Protein AF-A0A8B7N0V3-F1 (afdb_monomer)

Mean predicted aligned error: 13.88 Å

Structure (mmCIF, N/CA/C/O backbone):
data_AF-A0A8B7N0V3-F1
#
_entry.id   AF-A0A8B7N0V3-F1
#
loop_
_atom_site.group_PDB
_atom_site.id
_atom_site.type_symbol
_atom_site.label_atom_id
_atom_site.label_alt_id
_atom_site.label_comp_id
_atom_site.label_asym_id
_atom_site.label_entity_id
_atom_site.label_seq_id
_atom_site.pdbx_PDB_ins_code
_atom_site.Cartn_x
_atom_site.Cartn_y
_atom_site.Cartn_z
_atom_site.occupancy
_atom_site.B_iso_or_equiv
_atom_site.auth_seq_id
_atom_site.auth_comp_id
_atom_site.auth_asym_id
_atom_site.auth_atom_id
_atom_site.pdbx_PDB_model_num
ATOM 1 N N . MET A 1 1 ? -37.470 31.350 8.775 1.00 44.62 1 MET A N 1
ATOM 2 C CA . MET A 1 1 ? -36.347 30.616 8.156 1.00 44.62 1 MET A CA 1
ATOM 3 C C . MET A 1 1 ? -36.346 29.242 8.802 1.00 44.62 1 MET A C 1
ATOM 5 O O . MET A 1 1 ? -35.903 29.123 9.934 1.00 44.62 1 MET A O 1
ATOM 9 N N . SER A 1 2 ? -37.023 28.284 8.164 1.00 47.31 2 SER A N 1
ATOM 10 C CA . SER A 1 2 ? -37.138 26.897 8.633 1.00 47.31 2 SER A CA 1
ATOM 11 C C . SER A 1 2 ? -35.770 26.248 8.472 1.00 47.31 2 SER A C 1
ATOM 13 O O . SER A 1 2 ? -35.293 26.137 7.347 1.00 47.31 2 SER A O 1
ATOM 15 N N . GLY A 1 3 ? -35.100 25.937 9.580 1.00 57.78 3 GLY A N 1
ATOM 16 C CA . GLY A 1 3 ? -33.910 25.100 9.546 1.00 57.78 3 GLY A CA 1
ATOM 17 C C . GLY A 1 3 ? -34.375 23.679 9.286 1.00 57.78 3 GLY A C 1
ATOM 18 O O . GLY A 1 3 ? -34.951 23.066 10.176 1.00 57.78 3 GLY A O 1
ATOM 19 N N . ASP A 1 4 ? -34.207 23.197 8.060 1.00 63.28 4 ASP A N 1
ATOM 20 C CA . ASP A 1 4 ? -34.465 21.797 7.745 1.00 63.28 4 ASP A CA 1
ATOM 21 C C . ASP A 1 4 ? -33.506 20.943 8.587 1.00 63.28 4 ASP A C 1
ATOM 23 O O . ASP A 1 4 ? -32.289 20.996 8.400 1.00 63.28 4 ASP A O 1
ATOM 27 N N . ASP A 1 5 ? -34.050 20.202 9.557 1.00 65.56 5 ASP A N 1
ATOM 28 C CA . ASP A 1 5 ? -33.291 19.314 10.437 1.00 65.56 5 ASP A CA 1
ATOM 29 C C . ASP A 1 5 ? -32.691 18.168 9.611 1.00 65.56 5 ASP A C 1
ATOM 31 O O . ASP A 1 5 ? -33.319 17.135 9.350 1.00 65.56 5 ASP A O 1
ATOM 35 N N . ILE A 1 6 ? -31.455 18.373 9.159 1.00 67.44 6 ILE A N 1
ATOM 36 C CA . ILE A 1 6 ? -30.685 17.382 8.413 1.00 67.44 6 ILE A CA 1
ATOM 37 C C . ILE A 1 6 ? -30.469 16.184 9.338 1.00 67.44 6 ILE A C 1
ATOM 39 O O . ILE A 1 6 ? -29.823 16.289 10.380 1.00 67.44 6 ILE A O 1
ATOM 43 N N . ARG A 1 7 ? -31.036 15.033 8.977 1.00 67.81 7 ARG A N 1
ATOM 44 C CA . ARG A 1 7 ? -30.932 13.811 9.776 1.00 67.81 7 ARG A CA 1
ATOM 45 C C . ARG A 1 7 ? -29.549 13.195 9.546 1.00 67.81 7 ARG A C 1
ATOM 47 O O . ARG A 1 7 ? -29.208 12.867 8.413 1.00 67.81 7 ARG A O 1
ATOM 54 N N . TRP A 1 8 ? -28.744 13.076 10.597 1.00 64.94 8 TRP A N 1
ATOM 55 C CA . TRP A 1 8 ? -27.389 12.518 10.537 1.00 64.94 8 TRP A CA 1
ATOM 56 C C . TRP A 1 8 ? -27.407 11.039 10.925 1.00 64.94 8 TRP A C 1
ATOM 58 O O . TRP A 1 8 ? -28.012 10.670 11.934 1.00 64.94 8 TRP A O 1
ATOM 68 N N . LYS A 1 9 ? -26.730 10.187 10.146 1.00 63.38 9 LYS A N 1
ATOM 69 C CA . LYS A 1 9 ? -26.544 8.765 10.476 1.00 63.38 9 LYS A CA 1
ATOM 70 C C . LYS A 1 9 ? -25.057 8.434 10.602 1.00 63.38 9 LYS A C 1
ATOM 72 O O . LYS A 1 9 ? -24.298 8.727 9.677 1.00 63.38 9 LYS A O 1
ATOM 77 N N . PRO A 1 10 ? -24.627 7.790 11.702 1.00 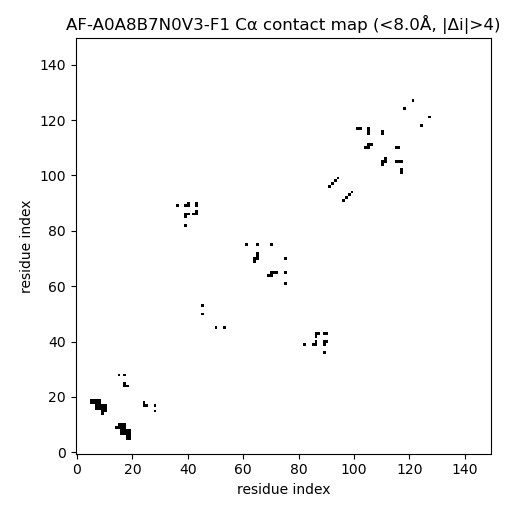58.75 10 PRO A N 1
ATOM 78 C CA . PRO A 1 10 ? -23.245 7.362 11.845 1.00 58.75 10 PRO A CA 1
ATOM 79 C C . PRO A 1 10 ? -22.973 6.143 10.961 1.00 58.75 10 PRO A C 1
ATOM 81 O O . PRO A 1 10 ? -23.756 5.187 10.914 1.00 58.75 10 PRO A O 1
ATOM 84 N N . PHE A 1 11 ? -21.829 6.145 10.281 1.00 58.44 11 PHE A N 1
ATOM 85 C CA . PHE A 1 11 ? -21.319 4.953 9.620 1.00 58.44 11 PHE A CA 1
ATOM 86 C C . PHE A 1 11 ? -20.785 3.980 10.681 1.00 58.44 11 PHE A C 1
ATOM 88 O O . PHE A 1 11 ? -19.836 4.272 11.401 1.00 58.44 11 PHE A O 1
ATOM 95 N N . SER A 1 12 ? -21.408 2.812 10.821 1.00 57.03 12 SER A N 1
ATOM 96 C CA . SER A 1 12 ? -21.183 1.928 11.978 1.00 57.03 12 SER A CA 1
ATOM 97 C C . SER A 1 12 ? -19.795 1.272 12.016 1.00 57.03 12 SER A C 1
ATOM 99 O O . SER A 1 12 ? -19.392 0.767 13.058 1.00 57.03 12 SER A O 1
ATOM 101 N N . LEU A 1 13 ? -19.066 1.265 10.894 1.00 54.69 13 LEU A N 1
ATOM 102 C CA . LEU A 1 13 ? -17.741 0.642 10.788 1.00 54.69 13 LEU A CA 1
ATOM 103 C C . LEU A 1 13 ? -16.614 1.560 11.293 1.00 54.69 13 LEU A C 1
ATOM 105 O O . LEU A 1 13 ? -15.629 1.093 11.855 1.00 54.69 13 LEU A O 1
ATOM 109 N N . THR A 1 14 ? -16.773 2.868 11.106 1.00 56.03 14 THR A N 1
ATOM 110 C CA . THR A 1 14 ? -15.862 3.924 11.558 1.00 56.03 14 THR A CA 1
ATOM 111 C C . THR A 1 14 ? -16.724 5.140 11.828 1.00 56.03 14 THR A C 1
ATOM 113 O O . THR 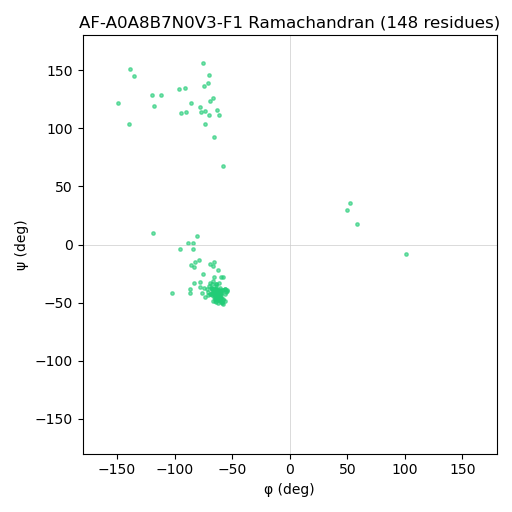A 1 14 ? -17.413 5.563 10.907 1.00 56.03 14 THR A O 1
ATOM 116 N N . PHE A 1 15 ? -16.695 5.663 13.055 1.00 62.53 15 PHE A N 1
ATOM 117 C CA . PHE A 1 15 ? -17.55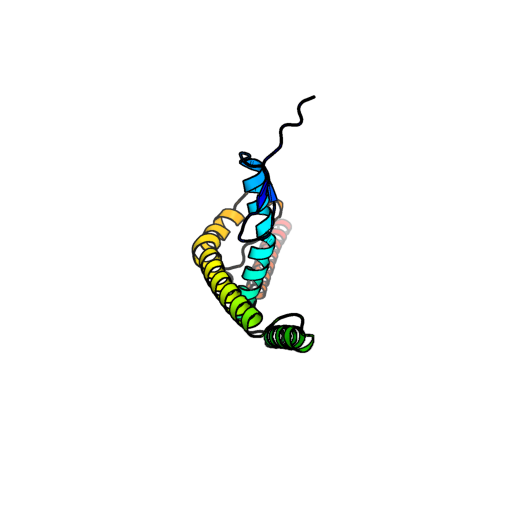3 6.726 13.601 1.00 62.53 15 PHE A CA 1
ATOM 118 C C . PHE A 1 15 ? -17.478 8.048 12.795 1.00 62.53 15 PHE A C 1
ATOM 120 O O . PHE A 1 15 ? -16.923 9.044 13.245 1.00 62.53 15 PHE A O 1
ATOM 127 N N . VAL A 1 16 ? -17.980 8.033 11.561 1.00 67.94 16 VAL A N 1
ATOM 128 C CA . VAL A 1 16 ? -18.006 9.131 10.594 1.00 67.94 16 VAL A CA 1
ATOM 129 C C . VAL A 1 16 ? -19.472 9.425 10.320 1.00 67.94 16 VAL A C 1
ATOM 131 O O . VAL A 1 16 ? -20.224 8.548 9.885 1.00 67.94 16 VAL A O 1
ATOM 134 N N . GLU A 1 17 ? -19.883 10.649 10.622 1.00 70.50 17 GLU A N 1
ATOM 135 C CA . GLU A 1 17 ? -21.253 11.123 10.449 1.00 70.50 17 GLU A CA 1
ATOM 136 C C . GLU A 1 17 ? -21.410 11.755 9.065 1.00 70.50 17 GLU A C 1
ATOM 138 O O . GLU A 1 17 ? -20.561 12.530 8.623 1.00 70.50 17 GLU A O 1
ATOM 143 N N . TYR A 1 18 ? -22.491 11.418 8.362 1.00 70.31 18 TYR A N 1
ATOM 144 C CA . TYR A 1 18 ? -22.832 12.030 7.078 1.00 70.31 18 TYR A CA 1
ATOM 145 C C . TYR A 1 18 ? -24.344 12.309 7.001 1.00 70.31 18 TYR A C 1
ATOM 147 O O . TYR A 1 18 ? -25.132 11.608 7.653 1.00 70.31 18 TYR A O 1
ATOM 155 N N . PRO A 1 19 ? -24.764 13.338 6.243 1.00 70.06 19 PRO A N 1
ATOM 156 C CA . PRO A 1 19 ? -26.171 13.708 6.133 1.00 70.06 19 PRO A CA 1
ATOM 157 C C . PRO A 1 19 ? -26.964 12.672 5.316 1.00 70.06 19 PRO A C 1
ATOM 159 O O . PRO A 1 19 ? -26.491 12.154 4.301 1.00 70.06 19 PRO A O 1
ATOM 162 N N . GLU A 1 20 ? -28.183 12.350 5.757 1.00 62.44 20 GLU A N 1
ATOM 163 C CA . GLU A 1 20 ? -29.060 11.389 5.082 1.00 62.44 20 GLU A CA 1
ATOM 164 C C . GLU A 1 20 ? -29.518 11.895 3.703 1.00 62.44 20 GLU A C 1
ATOM 166 O O . GLU A 1 20 ? -30.107 12.965 3.584 1.00 62.44 20 GLU A O 1
ATOM 171 N N . GLY A 1 21 ? -29.295 11.085 2.660 1.00 70.19 21 GLY A N 1
ATOM 172 C CA . GLY A 1 21 ? -29.784 11.340 1.298 1.00 70.19 21 GLY A CA 1
ATOM 173 C C . GLY A 1 21 ? -28.754 11.911 0.319 1.00 70.19 21 GLY A C 1
ATOM 174 O O . GLY A 1 21 ? -29.030 11.933 -0.879 1.00 70.19 21 GLY A O 1
ATOM 175 N N . ASP A 1 22 ? -27.560 12.296 0.779 1.00 75.50 22 ASP A N 1
ATOM 176 C CA . ASP A 1 22 ? -26.502 12.804 -0.098 1.00 75.50 22 ASP A CA 1
ATOM 177 C C . ASP A 1 22 ? -25.519 11.698 -0.532 1.00 75.50 22 ASP A C 1
ATOM 179 O O . ASP A 1 22 ? -24.756 11.136 0.263 1.00 75.50 22 ASP A O 1
ATOM 183 N N . ALA A 1 23 ? -25.527 11.384 -1.831 1.00 76.06 23 ALA A N 1
ATOM 184 C CA . ALA A 1 23 ? -24.605 10.424 -2.434 1.00 76.06 23 ALA A CA 1
ATOM 185 C C . ALA A 1 23 ? -23.145 10.913 -2.392 1.00 76.06 23 ALA A C 1
ATOM 187 O O . ALA A 1 23 ? -22.226 10.091 -2.320 1.00 76.06 23 ALA A O 1
ATOM 188 N N . PHE A 1 24 ? -22.928 12.232 -2.396 1.00 76.69 24 PHE A N 1
ATOM 189 C CA . PHE A 1 24 ? -21.598 12.831 -2.366 1.00 76.69 24 PHE A CA 1
ATOM 190 C C . PHE A 1 24 ? -20.952 12.702 -0.979 1.00 76.69 24 PHE A C 1
ATOM 192 O O . PHE A 1 24 ? -19.818 12.228 -0.875 1.00 76.69 24 PHE A O 1
ATOM 199 N N . GLY A 1 25 ? -21.695 12.991 0.096 1.00 74.12 25 GLY A N 1
ATOM 200 C CA . GLY A 1 25 ? -21.252 12.758 1.477 1.00 74.12 25 GLY A CA 1
ATOM 201 C C . GLY A 1 25 ? -20.886 11.296 1.767 1.00 74.12 25 GLY A C 1
ATOM 202 O O . GLY A 1 25 ? -19.862 11.021 2.394 1.00 74.12 25 GLY A O 1
ATOM 203 N N . LYS A 1 26 ? -21.653 10.337 1.230 1.00 72.44 26 LYS A N 1
ATOM 204 C CA . LYS A 1 26 ? -21.333 8.903 1.348 1.00 72.44 26 LYS A CA 1
ATOM 205 C C . LYS A 1 26 ? -20.035 8.531 0.618 1.00 72.44 26 LYS A C 1
ATOM 207 O O . LYS A 1 26 ? -19.258 7.722 1.124 1.00 72.44 26 LYS A O 1
ATOM 212 N N . LEU A 1 27 ? -19.787 9.120 -0.553 1.00 78.06 27 LEU A N 1
ATOM 213 C CA . LEU A 1 27 ? -18.561 8.893 -1.320 1.00 78.06 27 LEU A CA 1
ATOM 214 C C . LEU A 1 27 ? -17.336 9.470 -0.599 1.00 78.06 27 LEU A C 1
ATOM 216 O O . LEU A 1 27 ? -16.328 8.778 -0.472 1.00 78.06 27 LEU A O 1
ATOM 220 N N . LEU A 1 28 ? -17.441 10.681 -0.045 1.00 72.12 28 LEU A N 1
ATOM 221 C CA . LEU A 1 28 ? -16.385 11.291 0.771 1.00 72.12 28 LEU A CA 1
ATOM 222 C C . LEU A 1 28 ? -16.070 10.473 2.030 1.00 72.12 28 LEU A C 1
ATOM 224 O O . LEU A 1 28 ? -14.897 10.284 2.351 1.00 72.12 28 LEU A O 1
ATOM 228 N N . ALA A 1 29 ? -17.089 9.926 2.698 1.00 72.75 29 ALA A N 1
ATOM 229 C CA . ALA A 1 29 ? -16.894 9.039 3.844 1.00 72.75 29 ALA A CA 1
ATOM 230 C C . ALA A 1 29 ? -16.107 7.770 3.458 1.00 72.75 29 ALA A C 1
ATOM 232 O O . ALA A 1 29 ? -15.176 7.383 4.164 1.00 72.75 29 ALA A O 1
ATOM 233 N N . ILE A 1 30 ? -16.400 7.165 2.301 1.00 72.19 30 ILE A N 1
ATOM 234 C CA . ILE A 1 30 ? -15.659 5.996 1.792 1.00 72.19 30 ILE A CA 1
ATOM 235 C C . ILE A 1 30 ? -14.218 6.370 1.415 1.00 72.19 30 ILE A C 1
ATOM 237 O O . ILE A 1 30 ? -13.286 5.639 1.747 1.00 72.19 30 ILE A O 1
ATOM 241 N N . VAL A 1 31 ? -14.010 7.523 0.774 1.00 72.75 31 VAL A N 1
ATOM 242 C CA . VAL A 1 31 ? -12.668 8.024 0.430 1.00 72.75 31 VAL A CA 1
ATOM 243 C C . VAL A 1 31 ? -11.848 8.320 1.692 1.00 72.75 31 VAL A C 1
ATOM 245 O O . VAL A 1 31 ? -10.657 8.016 1.730 1.00 72.75 31 VAL A O 1
ATOM 248 N N . SER A 1 32 ? -12.476 8.809 2.767 1.00 70.25 32 SER A N 1
ATOM 249 C CA . SER A 1 32 ? -11.814 9.027 4.064 1.00 70.25 32 SER A CA 1
ATOM 250 C C . SER A 1 32 ? -11.360 7.736 4.756 1.00 70.25 32 SER A C 1
ATOM 252 O O . SER A 1 32 ? -10.522 7.784 5.654 1.00 70.25 32 SER A O 1
ATOM 254 N N . LEU A 1 33 ? -11.861 6.578 4.310 1.00 67.69 33 LEU A N 1
ATOM 255 C CA . LEU A 1 33 ? -11.465 5.252 4.788 1.00 67.69 33 LEU A CA 1
ATOM 256 C C . LEU A 1 33 ? -10.182 4.729 4.117 1.00 67.69 33 LEU A C 1
ATOM 258 O O . LEU A 1 33 ? -9.558 3.786 4.610 1.00 67.69 33 LEU A O 1
ATOM 262 N N . PHE A 1 34 ? -9.766 5.345 3.008 1.00 63.97 34 PHE A N 1
ATOM 263 C CA . PHE A 1 34 ? -8.571 4.984 2.241 1.00 63.97 34 PHE A CA 1
ATOM 264 C C . PHE A 1 34 ? -7.270 4.945 3.075 1.00 63.97 34 PHE A C 1
ATOM 266 O O . PHE A 1 34 ? -6.507 3.989 2.920 1.00 63.97 34 PHE A O 1
ATOM 273 N N . PRO A 1 35 ? -7.013 5.873 4.024 1.00 62.53 35 PRO A N 1
ATOM 274 C CA . PRO A 1 35 ? -5.843 5.813 4.906 1.00 62.53 35 PRO A CA 1
ATOM 275 C C . PRO A 1 35 ? -5.844 4.590 5.835 1.00 62.53 35 PRO A C 1
ATOM 277 O O . PRO A 1 35 ? -4.786 4.026 6.109 1.00 62.53 35 PRO A O 1
ATOM 280 N N . VAL A 1 36 ? -7.018 4.131 6.284 1.00 64.44 36 VAL A N 1
ATOM 281 C CA . VAL A 1 36 ? -7.155 2.905 7.092 1.00 64.44 36 VAL A CA 1
ATOM 282 C C . VAL A 1 36 ? -6.880 1.670 6.230 1.00 64.44 36 VAL A C 1
ATOM 284 O O . VAL A 1 36 ? -6.151 0.774 6.656 1.00 64.44 36 VAL A O 1
ATOM 287 N N . GLY A 1 37 ? -7.366 1.655 4.983 1.00 64.12 37 GLY A N 1
ATOM 288 C CA . GLY A 1 37 ? -7.021 0.624 3.995 1.00 64.12 37 GLY A CA 1
ATOM 289 C C . GLY A 1 37 ? -5.520 0.575 3.687 1.00 64.12 37 GLY A C 1
ATOM 290 O O . GLY A 1 37 ? -4.939 -0.505 3.588 1.00 64.12 37 GLY A O 1
ATOM 291 N N . MET A 1 38 ? -4.861 1.735 3.640 1.00 62.22 38 MET A N 1
ATOM 292 C CA . MET A 1 38 ? -3.413 1.837 3.450 1.00 62.22 38 MET A CA 1
ATOM 293 C C . MET A 1 38 ? -2.623 1.299 4.655 1.00 62.22 38 MET A C 1
ATOM 295 O O . MET A 1 38 ? -1.616 0.627 4.458 1.00 62.22 38 MET A O 1
ATOM 299 N N . LEU A 1 39 ? -3.091 1.505 5.894 1.00 62.47 39 LEU A N 1
ATOM 300 C CA . LEU A 1 39 ? -2.480 0.918 7.101 1.00 62.47 39 LEU A CA 1
ATOM 301 C C . LEU A 1 39 ? -2.593 -0.615 7.131 1.00 62.47 39 LEU A C 1
ATOM 303 O O . LEU A 1 39 ? -1.642 -1.305 7.503 1.00 62.47 39 LEU A O 1
ATOM 307 N N . VAL A 1 40 ? -3.727 -1.150 6.682 1.00 62.88 40 VAL A N 1
ATOM 308 C CA . VAL A 1 40 ? -3.951 -2.594 6.513 1.00 62.88 40 VAL A CA 1
ATOM 309 C C . VAL A 1 40 ? -3.074 -3.159 5.383 1.00 62.88 40 VAL A C 1
ATOM 311 O O . VAL A 1 40 ? -2.478 -4.228 5.529 1.00 62.88 40 VAL A O 1
ATOM 314 N N . GLY A 1 41 ? -2.900 -2.408 4.292 1.00 59.91 41 GLY A N 1
ATOM 315 C CA . GLY A 1 41 ? -1.948 -2.725 3.225 1.00 59.91 41 GLY A CA 1
ATOM 316 C C . GLY A 1 41 ? -0.493 -2.709 3.673 1.00 59.91 41 GLY A C 1
ATOM 317 O O . GLY A 1 41 ? 0.270 -3.602 3.307 1.00 59.91 41 GLY A O 1
ATOM 318 N N . CYS A 1 42 ? -0.120 -1.768 4.539 1.00 60.22 42 CYS A N 1
ATOM 319 C CA . CYS A 1 42 ? 1.180 -1.778 5.195 1.00 60.22 42 CYS A CA 1
ATOM 320 C C . CYS A 1 42 ? 1.355 -3.054 6.023 1.00 60.22 42 CYS A C 1
ATOM 322 O O . CYS A 1 42 ? 2.379 -3.706 5.873 1.00 60.22 42 CYS A O 1
ATOM 324 N N . PHE A 1 43 ? 0.364 -3.474 6.815 1.00 59.88 43 PHE A N 1
ATOM 325 C CA . PHE A 1 43 ? 0.432 -4.725 7.584 1.00 59.88 43 PHE A CA 1
ATOM 326 C C . PHE A 1 43 ? 0.613 -5.970 6.690 1.00 59.88 43 PHE A C 1
ATOM 328 O O . PHE A 1 43 ? 1.417 -6.848 7.002 1.00 59.88 43 PHE A O 1
ATOM 335 N N . ALA A 1 44 ? -0.049 -6.025 5.531 1.00 61.81 44 ALA A N 1
ATOM 336 C CA . ALA A 1 44 ? 0.158 -7.094 4.550 1.00 61.81 44 ALA A CA 1
ATOM 337 C C . ALA A 1 44 ? 1.582 -7.085 3.951 1.00 61.81 44 ALA A C 1
ATOM 339 O O . ALA A 1 44 ? 2.210 -8.137 3.810 1.00 61.81 44 ALA A O 1
ATOM 340 N N . LEU A 1 45 ? 2.133 -5.898 3.666 1.00 58.66 45 LEU A N 1
ATOM 341 C CA . LEU A 1 45 ? 3.525 -5.735 3.230 1.00 58.66 45 LEU A CA 1
ATOM 342 C C . LEU A 1 45 ? 4.536 -6.105 4.332 1.00 58.66 45 LEU A C 1
ATOM 344 O O . LEU A 1 45 ? 5.611 -6.617 4.015 1.00 58.66 45 LEU A O 1
ATOM 348 N N . MET A 1 46 ? 4.194 -5.900 5.612 1.00 59.34 46 MET A N 1
ATOM 349 C CA . MET A 1 46 ? 5.020 -6.312 6.759 1.00 59.34 46 MET A CA 1
ATOM 350 C C . MET A 1 46 ? 5.169 -7.837 6.838 1.00 59.34 46 MET A C 1
ATOM 352 O O . MET A 1 46 ? 6.262 -8.329 7.115 1.00 59.34 46 MET A O 1
ATOM 356 N N . LEU A 1 47 ? 4.108 -8.595 6.536 1.00 58.28 47 LEU A N 1
ATOM 357 C CA . LEU A 1 47 ? 4.168 -10.063 6.496 1.00 58.28 47 LEU A CA 1
ATOM 358 C C . LEU A 1 47 ? 5.041 -10.575 5.339 1.00 58.28 47 LEU A C 1
ATOM 360 O O . LEU A 1 47 ? 5.740 -11.579 5.491 1.00 58.28 47 LEU A O 1
ATOM 364 N N . PHE A 1 48 ? 5.056 -9.866 4.207 1.00 57.28 48 PHE A N 1
ATOM 365 C CA . PHE A 1 48 ? 5.842 -10.257 3.034 1.00 57.28 48 PHE A CA 1
ATOM 366 C C . PHE A 1 48 ? 7.335 -9.937 3.138 1.00 57.28 48 PHE A C 1
ATOM 368 O O . PHE A 1 48 ? 8.146 -10.705 2.619 1.00 57.28 48 PHE A O 1
ATOM 375 N N . ARG A 1 49 ? 7.723 -8.851 3.822 1.00 63.81 49 ARG A N 1
ATOM 376 C CA . ARG A 1 49 ? 9.144 -8.474 3.938 1.00 63.81 49 ARG A CA 1
ATOM 377 C C . ARG A 1 49 ? 9.942 -9.271 4.977 1.00 63.81 49 ARG A C 1
ATOM 379 O O . ARG A 1 49 ? 11.163 -9.245 4.920 1.00 63.81 49 ARG A O 1
ATOM 386 N N . ARG A 1 50 ? 9.290 -10.035 5.869 1.00 60.78 50 ARG A N 1
ATOM 387 C CA . ARG A 1 50 ? 9.946 -10.842 6.930 1.00 60.78 50 ARG A CA 1
ATOM 388 C C . ARG A 1 50 ? 10.982 -10.051 7.758 1.00 60.78 50 ARG A C 1
ATOM 390 O O . ARG A 1 50 ? 11.931 -10.635 8.276 1.00 60.78 50 ARG A O 1
ATOM 397 N N . ASP A 1 51 ? 10.792 -8.743 7.916 1.00 65.69 51 ASP A N 1
ATOM 398 C CA . ASP A 1 51 ? 11.706 -7.884 8.670 1.00 65.69 51 ASP A CA 1
ATOM 399 C C . ASP A 1 51 ? 11.488 -8.064 10.183 1.00 65.69 51 ASP A C 1
ATOM 401 O O . ASP A 1 51 ? 10.439 -7.715 10.731 1.00 65.69 51 ASP A O 1
ATOM 405 N N . LEU A 1 52 ? 12.492 -8.604 10.885 1.00 72.38 52 LEU A N 1
ATOM 406 C CA . LEU A 1 52 ? 12.428 -8.906 12.325 1.00 72.38 52 LEU A CA 1
ATOM 407 C C . LEU A 1 52 ? 12.067 -7.676 13.178 1.00 72.38 52 LEU A C 1
ATOM 409 O O . LEU A 1 52 ? 11.301 -7.784 14.137 1.00 72.38 52 LEU A O 1
ATOM 413 N N . HIS A 1 53 ? 12.582 -6.501 12.807 1.00 71.81 53 HIS A N 1
ATOM 414 C CA . HIS A 1 53 ? 12.316 -5.238 13.501 1.00 71.81 53 HIS A CA 1
ATOM 415 C C . HIS A 1 53 ? 10.822 -4.929 13.596 1.00 71.81 53 HIS A C 1
ATOM 417 O O . HIS A 1 53 ? 10.342 -4.460 14.628 1.00 71.81 53 HIS A O 1
ATOM 423 N N . THR A 1 54 ? 10.071 -5.240 12.546 1.00 72.06 54 THR A N 1
ATOM 424 C CA . THR A 1 54 ? 8.651 -4.922 12.477 1.00 72.06 54 THR A CA 1
ATOM 425 C C . THR A 1 54 ? 7.829 -5.800 13.413 1.00 72.06 54 THR A C 1
ATOM 427 O O . THR A 1 54 ? 6.938 -5.292 14.093 1.00 72.06 54 THR A O 1
ATOM 430 N N . TYR A 1 55 ? 8.176 -7.085 13.535 1.00 73.38 55 TYR A N 1
ATOM 431 C CA . TYR A 1 55 ? 7.557 -7.987 14.512 1.00 73.38 55 TYR A CA 1
ATOM 432 C C . TYR A 1 55 ? 7.801 -7.523 15.950 1.00 73.38 55 TYR A C 1
ATOM 434 O O . TYR A 1 55 ? 6.877 -7.526 16.764 1.00 7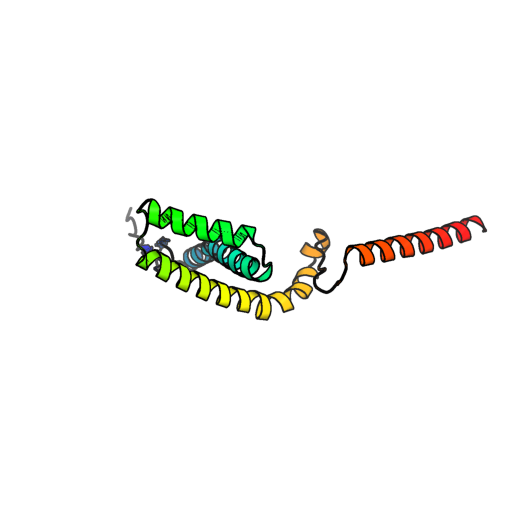3.38 55 TYR A O 1
ATOM 442 N N . ILE A 1 56 ? 9.020 -7.063 16.251 1.00 78.38 56 ILE A N 1
ATOM 443 C CA . ILE A 1 56 ? 9.371 -6.538 17.576 1.00 78.38 56 ILE A CA 1
ATOM 444 C C . ILE A 1 56 ? 8.534 -5.294 17.900 1.00 78.38 56 ILE A C 1
ATOM 446 O O . ILE A 1 56 ? 7.922 -5.237 18.966 1.00 78.38 56 ILE A O 1
ATOM 450 N N . CYS A 1 57 ? 8.434 -4.328 16.981 1.00 77.56 57 CYS A N 1
ATOM 451 C CA . CYS A 1 57 ? 7.599 -3.136 17.175 1.00 77.56 57 CYS A CA 1
ATOM 452 C C . CYS A 1 57 ? 6.125 -3.489 17.430 1.00 77.56 57 CYS A C 1
ATOM 454 O O . CYS A 1 57 ? 5.478 -2.872 18.277 1.00 77.56 57 CYS A O 1
ATOM 456 N N . LEU A 1 58 ? 5.606 -4.503 16.735 1.00 74.88 58 LEU A N 1
ATOM 457 C CA . LEU A 1 58 ? 4.228 -4.970 16.879 1.00 74.88 58 LEU A CA 1
ATOM 458 C C . LEU A 1 58 ? 3.962 -5.533 18.278 1.00 74.88 58 LEU A C 1
ATOM 460 O O . LEU A 1 58 ? 3.014 -5.105 18.943 1.00 74.88 58 LEU A O 1
ATOM 464 N N . ILE A 1 59 ? 4.836 -6.430 18.741 1.00 80.81 59 ILE A N 1
ATOM 465 C CA . ILE A 1 59 ? 4.757 -7.046 20.071 1.00 80.81 59 ILE A CA 1
ATOM 466 C C . ILE A 1 59 ? 4.860 -5.975 21.160 1.00 80.81 59 ILE A C 1
ATOM 468 O O . ILE A 1 59 ? 4.026 -5.940 22.065 1.00 80.81 59 ILE A O 1
ATOM 472 N N . VAL A 1 60 ? 5.832 -5.062 21.048 1.00 83.88 60 VAL A N 1
ATOM 473 C CA . VAL A 1 60 ? 6.011 -3.962 22.008 1.00 83.88 60 VAL A CA 1
ATOM 474 C C . VAL A 1 60 ? 4.766 -3.079 22.062 1.00 83.88 60 VAL A C 1
ATOM 476 O O . VAL A 1 60 ? 4.324 -2.724 23.154 1.00 83.88 60 VAL A O 1
ATOM 479 N N . SER A 1 61 ? 4.148 -2.774 20.915 1.00 81.69 61 SER A N 1
ATOM 480 C CA . SER A 1 61 ? 2.914 -1.983 20.885 1.00 81.69 61 SER A CA 1
ATOM 481 C C . SER A 1 61 ? 1.755 -2.688 21.602 1.00 81.69 61 SER A C 1
ATOM 483 O O . SER A 1 61 ? 1.066 -2.055 22.398 1.00 81.69 61 SER A O 1
ATOM 485 N N . TYR A 1 62 ? 1.577 -4.001 21.402 1.00 82.38 62 TYR A N 1
ATOM 486 C CA . TYR A 1 62 ? 0.505 -4.768 22.045 1.00 82.38 62 TYR A CA 1
ATOM 487 C C . TYR A 1 62 ? 0.696 -4.870 23.555 1.00 82.38 62 TYR A C 1
ATOM 489 O O . TYR A 1 62 ? -0.229 -4.576 24.316 1.00 82.38 62 TYR A O 1
ATOM 497 N N . VAL A 1 63 ? 1.905 -5.233 23.992 1.00 83.12 63 VAL A N 1
ATOM 498 C CA . VAL A 1 63 ? 2.232 -5.346 25.418 1.00 83.12 63 VAL A CA 1
ATOM 499 C C . VAL A 1 63 ? 2.091 -3.988 26.100 1.00 83.12 63 VAL A C 1
ATOM 501 O O . VAL A 1 63 ? 1.489 -3.909 27.166 1.00 83.12 63 VAL A O 1
ATOM 504 N N . SER A 1 64 ? 2.548 -2.906 25.462 1.00 86.56 64 SER A N 1
ATOM 505 C CA . SER A 1 64 ? 2.404 -1.545 25.988 1.00 86.56 64 SER A CA 1
ATOM 506 C C . SER A 1 64 ? 0.937 -1.147 26.201 1.00 86.56 64 SER A C 1
ATOM 508 O O . SER A 1 64 ? 0.605 -0.576 27.240 1.00 86.56 64 SER A O 1
ATOM 510 N N . ARG A 1 65 ? 0.036 -1.483 25.265 1.00 81.62 65 ARG A N 1
ATOM 511 C CA . ARG A 1 65 ? -1.394 -1.124 25.352 1.00 81.62 65 ARG A CA 1
ATOM 512 C C . ARG A 1 65 ? -2.126 -1.832 26.485 1.00 81.62 65 ARG A C 1
ATOM 514 O O . ARG A 1 65 ? -2.967 -1.210 27.133 1.00 81.62 65 ARG A O 1
ATOM 521 N N . VAL A 1 66 ? -1.794 -3.096 26.730 1.00 84.94 66 VAL A N 1
ATOM 522 C CA . VAL A 1 66 ? -2.365 -3.864 27.843 1.00 84.94 66 VAL A CA 1
ATOM 523 C C . VAL A 1 66 ? -1.741 -3.443 29.173 1.00 84.94 66 VAL A C 1
ATOM 525 O O . VAL A 1 66 ? -2.454 -3.254 30.153 1.00 84.94 66 VAL A O 1
ATOM 528 N N . TYR A 1 67 ? -0.421 -3.237 29.200 1.00 87.44 67 TYR A N 1
ATOM 529 C CA . TYR A 1 67 ? 0.316 -2.839 30.400 1.00 87.44 67 TYR A CA 1
ATOM 530 C C . TYR A 1 67 ? -0.138 -1.479 30.946 1.00 87.44 67 TYR A C 1
ATOM 532 O O . TYR A 1 67 ? -0.280 -1.310 32.152 1.00 87.44 67 TYR A O 1
ATOM 540 N N . LEU A 1 68 ? -0.426 -0.523 30.059 1.00 91.12 68 LEU A N 1
ATOM 541 C CA . LEU A 1 68 ? -0.947 0.799 30.422 1.00 91.12 68 LEU A CA 1
ATOM 542 C C . LEU A 1 68 ? -2.463 0.807 30.700 1.00 91.12 68 LEU A C 1
ATOM 544 O O . LEU A 1 68 ? -3.037 1.879 30.863 1.00 91.12 68 LEU A O 1
ATOM 548 N N . LEU A 1 69 ? -3.115 -0.364 30.732 1.00 83.56 69 LEU A N 1
ATOM 549 C CA . LEU A 1 69 ? -4.548 -0.539 31.008 1.00 83.56 69 LEU A CA 1
ATOM 550 C C . LEU A 1 69 ? -5.486 0.211 30.042 1.00 83.56 69 LEU A C 1
ATOM 552 O O . LEU A 1 69 ? -6.667 0.380 30.334 1.00 83.56 69 LEU A O 1
ATOM 556 N N . TYR A 1 70 ? -4.997 0.630 28.869 1.00 82.25 70 TYR A N 1
ATOM 557 C CA . TYR A 1 70 ? -5.828 1.308 27.870 1.00 82.25 70 TYR A CA 1
ATOM 558 C C . TYR A 1 70 ? -6.838 0.359 27.226 1.00 82.25 70 TYR A C 1
ATOM 560 O O . TYR A 1 70 ? -7.944 0.782 26.885 1.00 82.25 70 TYR A O 1
ATOM 568 N N . HIS A 1 71 ? -6.462 -0.907 27.019 1.00 84.25 71 HIS A N 1
ATOM 569 C CA . HIS A 1 71 ? -7.283 -1.905 26.332 1.00 84.25 71 HIS A CA 1
ATOM 570 C C . HIS A 1 71 ? -7.275 -3.240 27.077 1.00 84.25 71 HIS A C 1
ATOM 572 O O . HIS A 1 71 ? -6.258 -3.659 27.630 1.00 84.25 71 HIS A O 1
ATOM 578 N N . SER A 1 72 ? -8.411 -3.937 27.048 1.00 90.06 72 SER A N 1
ATOM 579 C CA . SER A 1 72 ? -8.519 -5.301 27.568 1.00 90.06 72 SER A CA 1
ATOM 580 C C . SER A 1 72 ? -7.881 -6.326 26.623 1.00 90.06 72 SER A C 1
ATOM 582 O O . SER A 1 72 ? -7.818 -6.124 25.408 1.00 90.06 72 SER A O 1
ATOM 584 N N . TRP A 1 73 ? -7.483 -7.479 27.173 1.00 82.88 73 TRP A N 1
ATOM 585 C CA . TRP A 1 73 ? -6.995 -8.623 26.393 1.00 82.88 73 TRP A CA 1
ATOM 586 C C . TRP A 1 73 ? -7.984 -9.059 25.306 1.00 82.88 73 TRP A C 1
ATOM 588 O O . TRP A 1 73 ? -7.580 -9.352 24.185 1.00 82.88 73 TRP A O 1
ATOM 598 N N . ALA A 1 74 ? -9.285 -9.039 25.611 1.00 83.94 74 ALA A N 1
ATOM 599 C CA . ALA A 1 74 ? -10.328 -9.389 24.653 1.00 83.94 74 ALA A CA 1
ATOM 600 C C . ALA A 1 74 ? -10.383 -8.402 23.476 1.00 83.94 74 ALA A C 1
ATOM 602 O O . ALA A 1 74 ? -10.416 -8.828 22.324 1.00 83.94 74 ALA A O 1
ATOM 603 N N . GLN A 1 75 ? -10.331 -7.092 23.742 1.00 81.62 75 GLN A N 1
ATOM 604 C CA . GLN A 1 75 ? -10.311 -6.067 22.689 1.00 81.62 75 GLN A CA 1
ATOM 605 C C . GLN A 1 75 ? -9.063 -6.167 21.814 1.00 81.62 75 GLN A C 1
ATOM 607 O O . GLN A 1 75 ? -9.157 -6.042 20.596 1.00 81.62 75 GLN A O 1
ATOM 612 N N . VAL A 1 76 ? -7.908 -6.425 22.430 1.00 82.31 76 VAL A N 1
ATOM 613 C CA . VAL A 1 76 ? -6.642 -6.642 21.727 1.00 82.31 76 VAL A CA 1
ATOM 614 C C . VAL A 1 76 ? -6.750 -7.825 20.768 1.00 82.31 76 VAL A C 1
ATOM 616 O O . VAL A 1 76 ? -6.467 -7.658 19.587 1.00 82.31 76 VAL A O 1
ATOM 619 N N . ILE A 1 77 ? -7.233 -8.977 21.239 1.00 80.06 77 ILE A N 1
ATOM 620 C CA . ILE A 1 77 ? -7.366 -10.190 20.421 1.00 80.06 77 ILE A CA 1
ATOM 621 C C . ILE A 1 77 ? -8.375 -9.982 19.288 1.00 80.06 77 ILE A C 1
ATOM 623 O O . ILE A 1 77 ? -8.077 -10.296 18.136 1.00 80.06 77 ILE A O 1
ATOM 627 N N . VAL A 1 78 ? -9.548 -9.413 19.583 1.00 86.00 78 VAL A N 1
ATOM 628 C CA . VAL A 1 78 ? -10.574 -9.131 18.566 1.00 86.00 78 VAL A CA 1
ATOM 629 C C . VAL A 1 78 ? -10.044 -8.152 17.516 1.00 86.00 78 VAL A C 1
ATOM 631 O O . VAL A 1 78 ? -10.213 -8.390 16.320 1.00 86.00 78 VAL A O 1
ATOM 634 N N . GLY A 1 79 ? -9.343 -7.098 17.939 1.00 81.50 79 GLY A N 1
ATOM 635 C CA . GLY A 1 79 ? -8.692 -6.144 17.042 1.00 81.50 79 GLY A CA 1
ATOM 636 C C . GLY A 1 79 ? -7.602 -6.788 16.181 1.00 81.50 79 GLY A C 1
ATOM 637 O O . GLY A 1 79 ? -7.544 -6.521 14.981 1.00 81.50 79 GLY A O 1
ATOM 638 N N . SER A 1 80 ? -6.785 -7.683 16.751 1.00 79.88 80 SER A N 1
ATOM 639 C CA . SER A 1 80 ? -5.770 -8.443 16.005 1.00 79.88 80 SER A CA 1
ATOM 640 C C . SER A 1 80 ? -6.397 -9.324 14.929 1.00 79.88 80 SER A C 1
ATOM 642 O O . SER A 1 80 ? -5.937 -9.320 13.789 1.00 79.88 80 SER A O 1
ATOM 644 N N . VAL A 1 81 ? -7.448 -10.072 15.280 1.00 81.88 81 VAL A N 1
ATOM 645 C CA . VAL A 1 81 ? -8.138 -10.983 14.357 1.00 81.88 81 VAL A CA 1
ATOM 646 C C . VAL A 1 81 ? -8.807 -10.195 13.236 1.00 81.88 81 VAL A C 1
ATOM 648 O O . VAL A 1 81 ? -8.623 -10.525 12.065 1.00 81.88 81 VAL A O 1
ATOM 651 N N . LEU A 1 82 ? -9.521 -9.118 13.571 1.00 83.75 82 LEU A N 1
ATOM 652 C CA . LEU A 1 82 ? -10.157 -8.256 12.579 1.00 83.75 82 LEU A CA 1
ATOM 653 C C . LEU A 1 82 ? -9.119 -7.630 11.636 1.00 83.75 82 LEU A C 1
ATOM 655 O O . LEU A 1 82 ? -9.289 -7.674 10.419 1.00 83.75 82 LEU A O 1
ATOM 659 N N . GLY A 1 83 ? -8.018 -7.107 12.184 1.00 81.19 83 GLY A N 1
ATOM 660 C CA . GLY A 1 83 ? -6.917 -6.542 11.405 1.00 81.19 83 GLY A CA 1
ATOM 661 C C . GLY A 1 83 ? -6.252 -7.566 10.483 1.00 81.19 83 GLY A C 1
ATOM 662 O O . GLY A 1 83 ? -5.972 -7.251 9.329 1.00 81.19 83 GLY A O 1
ATOM 663 N N . ALA A 1 84 ? -6.061 -8.805 10.945 1.00 77.94 84 ALA A N 1
ATOM 664 C CA . ALA A 1 84 ? -5.508 -9.883 10.130 1.00 77.94 84 ALA A CA 1
ATOM 665 C C . ALA A 1 84 ? -6.444 -10.276 8.976 1.00 77.94 84 ALA A C 1
ATOM 667 O O . ALA A 1 84 ? -5.989 -10.400 7.841 1.00 77.94 84 ALA A O 1
ATOM 668 N N . VAL A 1 85 ? -7.749 -10.420 9.236 1.00 81.81 85 VAL A N 1
ATOM 669 C CA . VAL A 1 85 ? -8.749 -10.744 8.202 1.00 81.81 85 VAL A CA 1
ATOM 670 C C . VAL A 1 85 ? -8.816 -9.646 7.143 1.00 81.81 85 VAL A C 1
ATOM 672 O O . VAL A 1 85 ? -8.753 -9.939 5.948 1.00 81.81 85 VAL A O 1
ATOM 675 N N . LEU A 1 86 ? -8.881 -8.381 7.568 1.00 81.25 86 LEU A N 1
ATOM 676 C CA . LEU A 1 86 ? -8.851 -7.239 6.652 1.00 81.25 86 LEU A CA 1
ATOM 677 C C . LEU A 1 86 ? -7.527 -7.178 5.876 1.00 81.25 86 LEU A C 1
ATOM 679 O O . LEU A 1 86 ? -7.542 -6.913 4.677 1.00 81.25 86 LEU A O 1
ATOM 683 N N . GLY A 1 87 ? -6.402 -7.482 6.530 1.00 77.12 87 GLY A N 1
ATOM 684 C CA . GLY A 1 87 ? -5.070 -7.564 5.922 1.00 77.12 87 GLY A CA 1
ATOM 685 C C . GLY A 1 87 ? -4.990 -8.592 4.805 1.00 77.12 87 GLY A C 1
ATOM 686 O O . GLY A 1 87 ? -4.544 -8.273 3.704 1.00 77.12 87 GLY A O 1
ATOM 687 N N . VAL A 1 88 ? -5.473 -9.808 5.062 1.00 78.56 88 VAL A N 1
ATOM 688 C CA . VAL A 1 88 ? -5.534 -10.880 4.061 1.00 78.56 88 VAL A CA 1
ATOM 689 C C . VAL A 1 88 ? -6.473 -10.495 2.919 1.00 78.56 88 VAL A C 1
ATOM 691 O O . VAL A 1 88 ? -6.089 -10.607 1.757 1.00 78.56 88 VAL A O 1
ATOM 694 N N . GLY A 1 89 ? -7.670 -9.988 3.223 1.00 82.56 89 GLY A N 1
ATOM 695 C CA . GLY A 1 89 ? -8.624 -9.549 2.201 1.00 82.56 89 GLY A CA 1
ATOM 696 C C . GLY A 1 89 ? -8.048 -8.461 1.292 1.00 82.56 89 GLY A C 1
ATOM 697 O O . GLY A 1 89 ? -8.107 -8.574 0.068 1.00 82.56 89 GLY A O 1
ATOM 698 N N . TRP A 1 90 ? -7.415 -7.444 1.878 1.00 78.94 90 TRP A N 1
ATOM 699 C CA . TRP A 1 90 ? -6.745 -6.385 1.128 1.00 78.94 90 TRP A CA 1
ATOM 700 C C . TRP A 1 90 ? -5.572 -6.911 0.297 1.00 78.94 90 TRP A C 1
ATOM 702 O O . TRP A 1 90 ? -5.436 -6.537 -0.866 1.00 78.94 90 TRP A O 1
ATOM 712 N N . PHE A 1 91 ? -4.757 -7.812 0.855 1.00 78.38 91 PHE A N 1
ATOM 713 C CA . PHE A 1 91 ? -3.668 -8.457 0.123 1.00 78.38 91 PHE A CA 1
ATOM 714 C C . PHE A 1 91 ? -4.182 -9.157 -1.137 1.00 78.38 91 PHE A C 1
ATOM 716 O O . PHE A 1 91 ? -3.644 -8.932 -2.220 1.00 78.38 91 PHE A O 1
ATOM 723 N N . PHE A 1 92 ? -5.249 -9.951 -1.015 1.00 80.69 92 PHE A N 1
ATOM 724 C CA . PHE A 1 92 ? -5.877 -10.611 -2.157 1.00 80.69 92 PHE A CA 1
ATOM 725 C C . PHE A 1 92 ? -6.377 -9.603 -3.188 1.00 80.69 92 PHE A C 1
ATOM 727 O O . PHE A 1 92 ? -6.090 -9.762 -4.369 1.00 80.69 92 PHE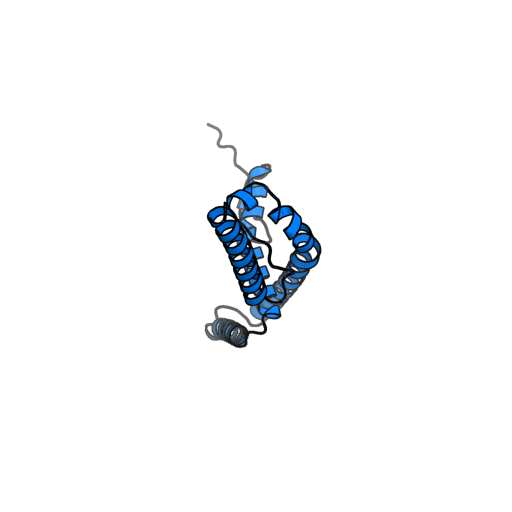 A O 1
ATOM 734 N N . ILE A 1 93 ? -7.058 -8.540 -2.759 1.00 82.06 93 ILE A N 1
ATOM 735 C CA . ILE A 1 93 ? -7.531 -7.491 -3.669 1.00 82.06 93 ILE A CA 1
ATOM 736 C C . ILE A 1 93 ? -6.356 -6.878 -4.439 1.00 82.06 93 ILE A C 1
ATOM 738 O O . ILE A 1 93 ? -6.375 -6.840 -5.669 1.00 82.06 93 ILE A O 1
ATOM 742 N N . VAL A 1 94 ? -5.301 -6.454 -3.743 1.00 77.94 94 VAL A N 1
ATOM 743 C CA . VAL A 1 94 ? -4.149 -5.808 -4.380 1.00 77.94 94 VAL A CA 1
ATOM 744 C C . VAL A 1 94 ? -3.408 -6.764 -5.313 1.00 77.94 94 VAL A C 1
ATOM 746 O O . VAL A 1 94 ? -3.118 -6.409 -6.456 1.00 77.94 94 VAL A O 1
ATOM 749 N N . HIS A 1 95 ? -3.103 -7.977 -4.858 1.00 76.25 95 HIS A N 1
ATOM 750 C CA . HIS A 1 95 ? -2.282 -8.906 -5.633 1.00 76.25 95 HIS A CA 1
ATOM 751 C C . HIS A 1 95 ? -3.037 -9.601 -6.761 1.00 76.25 95 HIS A C 1
ATOM 753 O O . HIS A 1 95 ? -2.459 -9.823 -7.821 1.00 76.25 95 HIS A O 1
ATOM 759 N N . VAL A 1 96 ? -4.310 -9.938 -6.562 1.00 80.00 96 VAL A N 1
ATOM 760 C CA . VAL A 1 96 ? -5.101 -10.646 -7.577 1.00 80.00 96 VAL A CA 1
ATOM 761 C C . VAL A 1 96 ? -5.751 -9.670 -8.546 1.00 80.00 96 VAL A C 1
ATOM 763 O O . VAL A 1 96 ? -5.758 -9.930 -9.746 1.00 80.00 96 VAL A O 1
ATOM 766 N N . HIS A 1 97 ? -6.286 -8.547 -8.058 1.00 79.25 97 HIS A N 1
ATOM 767 C CA . HIS A 1 97 ? -7.065 -7.636 -8.898 1.00 79.25 97 HIS A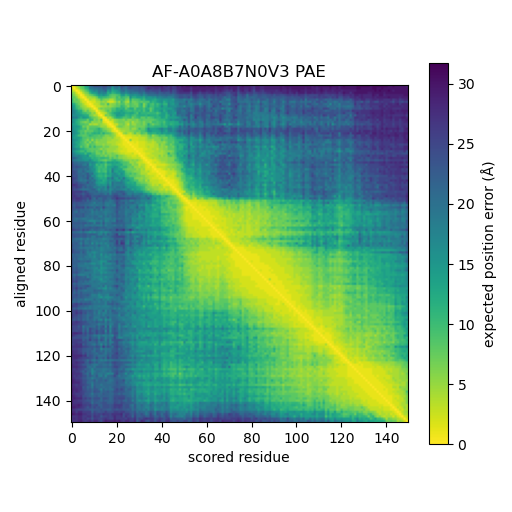 CA 1
ATOM 768 C C . HIS A 1 97 ? -6.291 -6.395 -9.342 1.00 79.25 97 HIS A C 1
ATOM 770 O O . HIS A 1 97 ? -6.409 -6.019 -10.503 1.00 79.25 97 HIS A O 1
ATOM 776 N N . LEU A 1 98 ? -5.494 -5.756 -8.475 1.00 78.62 98 LEU A N 1
ATOM 777 C CA . LEU A 1 98 ? -4.830 -4.492 -8.838 1.00 78.62 98 LEU A CA 1
ATOM 778 C C . LEU A 1 98 ? -3.484 -4.697 -9.542 1.00 78.62 98 LEU A C 1
ATOM 780 O O . LEU A 1 98 ? -3.187 -3.983 -10.491 1.00 78.62 98 LEU A O 1
ATOM 784 N N . THR A 1 99 ? -2.685 -5.682 -9.130 1.00 82.38 99 THR A N 1
ATOM 785 C CA . THR A 1 99 ? -1.377 -5.977 -9.744 1.00 82.38 99 THR A CA 1
ATOM 786 C C . THR A 1 99 ? -1.445 -6.225 -11.259 1.00 82.38 99 THR A C 1
ATOM 788 O O . THR A 1 99 ? -0.597 -5.678 -11.960 1.00 82.38 99 THR A O 1
ATOM 791 N N . PRO A 1 100 ? -2.438 -6.945 -11.832 1.00 84.94 100 PRO A N 1
ATOM 792 C CA . PRO A 1 100 ? -2.545 -7.050 -13.293 1.00 84.94 100 PRO A CA 1
ATOM 793 C C . PRO A 1 100 ? -2.898 -5.723 -13.988 1.00 84.94 100 PRO A C 1
ATOM 795 O O . PRO A 1 100 ? -2.669 -5.591 -15.188 1.00 84.94 100 PRO A O 1
ATOM 798 N N . LEU A 1 101 ? -3.429 -4.734 -13.261 1.00 84.12 101 LEU A N 1
ATOM 799 C CA . LEU A 1 101 ? -3.738 -3.400 -13.787 1.00 84.12 101 LEU A CA 1
ATOM 800 C C . LEU A 1 101 ? -2.529 -2.456 -13.731 1.00 84.12 101 LEU A C 1
ATOM 802 O O . LEU A 1 101 ? -2.520 -1.448 -14.433 1.00 84.12 101 LEU A O 1
ATOM 806 N N . PHE A 1 102 ? -1.495 -2.761 -12.939 1.00 84.38 102 PHE A N 1
ATOM 807 C CA . PHE A 1 102 ? -0.315 -1.898 -12.793 1.00 84.38 102 PHE A CA 1
ATOM 808 C C . PHE A 1 102 ? 0.395 -1.587 -14.123 1.00 84.38 102 PHE A C 1
ATOM 810 O O . PHE A 1 102 ? 0.677 -0.409 -14.351 1.00 84.38 102 PHE A O 1
ATOM 817 N N . PRO A 1 103 ? 0.594 -2.547 -15.051 1.00 83.38 103 PRO A N 1
ATOM 818 C CA . PRO A 1 103 ? 1.186 -2.246 -16.356 1.00 83.38 103 PRO A CA 1
ATOM 819 C C . PRO A 1 103 ? 0.316 -1.306 -17.201 1.00 83.38 103 PRO A C 1
ATOM 821 O O . PRO A 1 103 ? 0.831 -0.466 -17.934 1.00 83.38 103 PRO A O 1
ATOM 824 N N . GLN A 1 104 ? -1.012 -1.423 -17.084 1.00 86.44 104 GLN A N 1
ATOM 825 C CA . GLN A 1 104 ? -1.953 -0.560 -17.801 1.00 86.44 104 GLN A CA 1
ATOM 826 C C . GLN A 1 104 ? -1.929 0.862 -17.237 1.00 86.44 104 GLN A C 1
ATOM 828 O O . GLN A 1 104 ? -1.870 1.820 -18.004 1.00 86.44 104 GLN A O 1
ATOM 833 N N . ILE A 1 105 ? -1.906 1.005 -15.910 1.00 85.75 105 ILE A N 1
ATOM 834 C CA . ILE A 1 105 ? -1.794 2.304 -15.235 1.00 85.75 105 ILE A CA 1
ATOM 835 C C . ILE A 1 105 ? -0.470 2.985 -15.605 1.00 85.75 105 ILE A C 1
ATOM 837 O O . ILE A 1 105 ? -0.465 4.165 -15.939 1.00 85.75 105 ILE A O 1
ATOM 841 N N . ALA A 1 106 ? 0.640 2.241 -15.625 1.00 85.56 106 ALA A N 1
ATOM 842 C CA . ALA A 1 106 ? 1.952 2.772 -15.999 1.00 85.56 106 ALA A CA 1
ATOM 843 C C . ALA A 1 106 ? 2.018 3.286 -17.453 1.00 85.56 106 ALA A C 1
ATOM 845 O O . ALA A 1 106 ? 2.864 4.121 -17.756 1.00 85.56 106 ALA A O 1
ATOM 846 N N . SER A 1 107 ? 1.118 2.828 -18.333 1.00 87.25 107 SER A N 1
ATOM 847 C CA . SER A 1 107 ? 1.020 3.286 -19.729 1.00 87.25 107 SER A CA 1
ATOM 848 C C . SER A 1 107 ? 0.200 4.569 -19.922 1.00 87.25 107 SER A C 1
ATOM 850 O O . SER A 1 107 ? 0.085 5.073 -21.036 1.00 87.25 107 SER A O 1
ATOM 852 N N . TRP A 1 108 ? -0.414 5.107 -18.863 1.00 90.50 108 TRP A N 1
ATOM 853 C CA . TRP A 1 108 ? -1.196 6.338 -18.964 1.00 90.50 108 TRP A CA 1
ATOM 854 C C . TRP A 1 108 ? -0.302 7.559 -19.195 1.00 90.50 108 TRP A C 1
ATOM 856 O O . TRP A 1 108 ? 0.769 7.678 -18.605 1.00 90.50 108 TRP A O 1
ATOM 866 N N . SER A 1 109 ? -0.789 8.538 -19.964 1.00 88.19 109 SER A N 1
ATOM 867 C CA . SER A 1 109 ? -0.031 9.756 -20.300 1.00 88.19 109 SER A CA 1
ATOM 868 C C . SER A 1 109 ? 0.424 10.557 -19.076 1.00 88.19 109 SER A C 1
ATOM 870 O O . SER A 1 109 ? 1.449 11.227 -19.127 1.00 88.19 109 SER A O 1
ATOM 872 N N . ILE A 1 110 ? -0.308 10.480 -17.957 1.00 90.06 110 ILE A N 1
ATOM 873 C CA . ILE A 1 110 ? 0.103 11.108 -16.693 1.00 90.06 110 ILE A CA 1
ATOM 874 C C . ILE A 1 110 ? 1.338 10.412 -16.097 1.00 90.06 110 ILE A C 1
ATOM 876 O O . ILE A 1 110 ? 2.216 11.068 -15.545 1.00 90.06 110 ILE A O 1
ATOM 880 N N . CYS A 1 111 ? 1.422 9.087 -16.226 1.00 84.88 111 CYS A N 1
ATOM 881 C CA . CYS A 1 111 ? 2.540 8.283 -15.752 1.00 84.88 111 CYS A CA 1
ATOM 882 C C . CYS A 1 111 ? 3.755 8.466 -16.659 1.00 84.88 111 CYS A C 1
ATOM 884 O O . CYS A 1 111 ? 4.863 8.600 -16.149 1.00 84.88 111 CYS A O 1
ATOM 886 N N . GLU A 1 112 ? 3.543 8.581 -17.971 1.00 86.00 112 GLU A N 1
ATOM 887 C CA . GLU A 1 112 ? 4.596 8.964 -18.915 1.00 86.00 112 GLU A CA 1
ATOM 888 C C . GLU A 1 112 ? 5.129 10.375 -18.629 1.00 86.00 112 GLU A C 1
ATOM 890 O O . GLU A 1 112 ? 6.343 10.569 -18.563 1.00 86.00 112 GLU A O 1
ATOM 895 N N . LEU A 1 113 ? 4.242 11.345 -18.372 1.00 91.62 113 LEU A N 1
ATOM 896 C CA . LEU A 1 113 ? 4.615 12.718 -18.014 1.00 91.62 113 LEU A CA 1
ATOM 897 C C . LEU A 1 113 ? 5.438 12.777 -16.720 1.00 91.62 113 LEU A C 1
ATOM 899 O O . LEU A 1 113 ? 6.406 13.529 -16.633 1.00 91.62 113 LEU A O 1
ATOM 903 N N . LEU A 1 114 ? 5.060 11.983 -15.717 1.00 90.38 114 LEU A N 1
ATOM 904 C CA . LEU A 1 114 ? 5.754 11.899 -14.430 1.00 90.38 114 LEU A CA 1
ATOM 905 C C . LEU A 1 114 ? 6.953 10.938 -14.447 1.00 90.38 114 LEU A C 1
ATOM 907 O O . LEU A 1 114 ? 7.592 10.751 -13.412 1.00 90.38 114 LEU A O 1
ATOM 911 N N . MET A 1 115 ? 7.257 10.324 -15.596 1.00 88.00 115 MET A N 1
ATOM 912 C CA . MET A 1 115 ? 8.307 9.313 -15.754 1.00 88.00 115 MET A CA 1
ATOM 913 C C . MET A 1 115 ? 8.189 8.159 -14.741 1.00 88.00 115 MET A C 1
ATOM 915 O O . MET A 1 115 ? 9.191 7.625 -14.257 1.00 88.00 115 MET A O 1
ATOM 919 N N . ILE A 1 116 ? 6.956 7.769 -14.408 1.00 84.94 116 ILE A N 1
ATOM 920 C CA . ILE A 1 116 ? 6.681 6.633 -13.528 1.00 84.94 116 ILE A CA 1
ATOM 921 C C . ILE A 1 116 ? 7.061 5.354 -14.273 1.00 84.94 116 ILE A C 1
ATOM 923 O O . ILE A 1 116 ? 6.560 5.075 -15.360 1.00 84.94 116 ILE A O 1
ATOM 927 N N . ARG A 1 117 ? 7.956 4.566 -13.673 1.00 79.31 117 ARG A N 1
ATOM 928 C CA . ARG A 1 117 ? 8.481 3.331 -14.260 1.00 79.31 117 ARG A CA 1
ATOM 929 C C . ARG A 1 117 ? 7.991 2.114 -13.487 1.00 79.31 117 ARG A C 1
ATOM 931 O O . ARG A 1 117 ? 8.192 2.035 -12.278 1.00 79.31 117 ARG A O 1
ATOM 938 N N . ASP A 1 118 ? 7.437 1.142 -14.204 1.00 81.69 118 ASP A N 1
ATOM 939 C CA . ASP A 1 118 ? 7.192 -0.197 -13.669 1.00 81.69 118 ASP A CA 1
ATOM 940 C C . ASP A 1 118 ? 8.453 -1.065 -13.824 1.00 81.69 118 ASP A C 1
ATOM 942 O O . ASP A 1 118 ? 8.977 -1.245 -14.925 1.00 81.69 118 ASP A O 1
ATOM 946 N N . THR A 1 119 ? 8.968 -1.583 -12.710 1.00 83.25 119 THR A N 1
ATOM 947 C CA . THR A 1 119 ? 10.139 -2.476 -12.658 1.00 83.25 119 THR A CA 1
ATOM 948 C C . THR A 1 119 ? 9.800 -3.846 -12.078 1.00 83.25 119 THR A C 1
ATOM 950 O O . THR A 1 119 ? 10.701 -4.651 -11.844 1.00 83.25 119 THR A O 1
ATOM 953 N N . SER A 1 120 ? 8.511 -4.145 -11.888 1.00 78.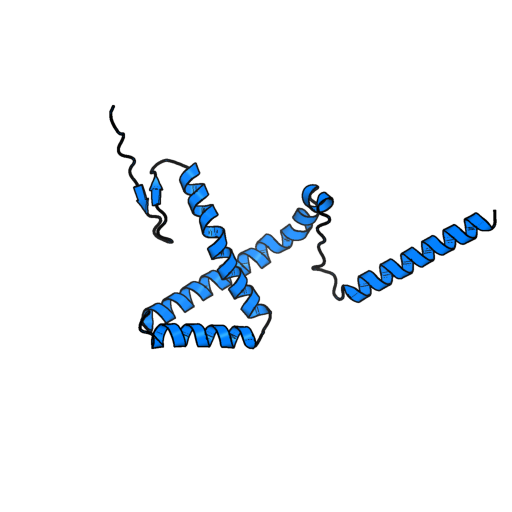75 120 SER A N 1
ATOM 954 C CA . SER A 1 120 ? 8.031 -5.325 -11.155 1.00 78.75 120 SER A CA 1
ATOM 955 C C . SER A 1 120 ? 8.497 -6.658 -11.750 1.00 78.75 120 SER A C 1
ATOM 957 O O . SER A 1 120 ? 8.644 -7.639 -11.027 1.00 78.75 120 SER A O 1
ATOM 959 N N . LEU A 1 121 ? 8.758 -6.701 -13.062 1.00 80.88 121 LEU A N 1
ATOM 960 C CA . LEU A 1 121 ? 9.219 -7.897 -13.780 1.00 80.88 121 LEU A CA 1
ATOM 961 C C . LEU A 1 121 ? 10.748 -7.980 -13.937 1.00 80.88 121 LEU A C 1
ATOM 963 O O . LEU A 1 121 ? 11.251 -8.967 -14.473 1.00 80.88 121 LEU A O 1
ATOM 967 N N . ILE A 1 122 ? 11.501 -6.962 -13.505 1.00 85.44 122 ILE A N 1
ATOM 968 C CA . ILE A 1 122 ? 12.957 -6.911 -13.676 1.00 85.44 122 ILE A CA 1
ATOM 969 C C . ILE A 1 122 ? 13.626 -7.564 -12.456 1.00 85.44 122 ILE A C 1
ATOM 971 O O . ILE A 1 122 ? 13.574 -7.005 -11.362 1.00 85.44 122 ILE A O 1
ATOM 975 N N . PRO A 1 123 ? 14.314 -8.710 -12.616 1.00 80.75 123 PRO A N 1
ATOM 976 C CA . PRO A 1 123 ? 14.872 -9.449 -11.483 1.00 80.75 123 PRO A CA 1
ATOM 977 C C . PRO A 1 123 ? 16.044 -8.725 -10.805 1.00 80.75 123 PRO A C 1
ATOM 979 O O . PRO A 1 123 ? 16.232 -8.848 -9.599 1.00 80.75 123 PRO A O 1
ATOM 982 N N . ASN A 1 124 ? 16.850 -7.972 -11.565 1.00 88.38 124 ASN A N 1
ATOM 983 C CA . ASN A 1 124 ? 17.946 -7.166 -11.030 1.00 88.38 124 ASN A CA 1
ATOM 984 C C . ASN A 1 124 ? 18.010 -5.813 -11.745 1.00 88.38 124 ASN A C 1
ATOM 986 O O . ASN A 1 124 ? 18.486 -5.715 -12.880 1.00 88.38 124 ASN A O 1
ATOM 990 N N . ILE A 1 125 ? 17.539 -4.775 -11.055 1.00 89.12 125 ILE A N 1
ATOM 991 C CA . ILE A 1 125 ? 17.448 -3.419 -11.600 1.00 89.12 125 ILE A CA 1
ATOM 992 C C . ILE A 1 125 ? 18.824 -2.811 -11.894 1.00 89.12 125 ILE A C 1
ATOM 994 O O . ILE A 1 125 ? 19.026 -2.229 -12.955 1.00 89.12 125 ILE A O 1
ATOM 998 N N . LEU A 1 126 ? 19.800 -3.021 -11.008 1.00 88.94 126 LEU A N 1
ATOM 999 C CA . LEU A 1 126 ? 21.144 -2.450 -11.130 1.00 88.94 126 LEU A CA 1
ATOM 1000 C C . LEU A 1 126 ? 21.873 -2.995 -12.359 1.00 88.94 126 LEU A C 1
ATOM 1002 O O . LEU A 1 126 ? 22.491 -2.246 -13.115 1.00 88.94 126 LEU A O 1
ATOM 1006 N N . TRP A 1 127 ? 21.778 -4.305 -12.584 1.00 89.38 127 TRP A N 1
ATOM 1007 C CA . TRP A 1 127 ? 22.368 -4.938 -13.758 1.00 89.38 127 TRP A CA 1
ATOM 1008 C C . TRP A 1 127 ? 21.678 -4.500 -15.054 1.00 89.38 127 TRP A C 1
ATOM 1010 O O . TRP A 1 127 ? 22.342 -4.227 -16.060 1.00 89.38 127 TRP A O 1
ATOM 1020 N N . PHE A 1 128 ? 20.348 -4.399 -15.029 1.00 93.19 128 PHE A N 1
ATOM 1021 C CA . PHE A 1 128 ? 19.562 -3.925 -16.163 1.00 93.19 128 PHE A CA 1
ATOM 1022 C C . PHE A 1 128 ? 19.960 -2.498 -16.570 1.00 93.19 128 PHE A C 1
ATOM 1024 O O . PHE A 1 128 ? 20.284 -2.251 -17.733 1.00 93.19 128 PHE A O 1
ATOM 1031 N N . GLU A 1 129 ? 20.032 -1.572 -15.615 1.00 91.25 129 GLU A N 1
ATOM 1032 C CA . GLU A 1 129 ? 20.427 -0.186 -15.886 1.00 91.25 129 GLU A CA 1
ATOM 1033 C C . GLU A 1 129 ? 21.881 -0.080 -16.357 1.00 91.25 129 GLU A C 1
ATOM 1035 O O . GLU A 1 129 ? 22.160 0.604 -17.346 1.00 91.25 129 GLU A O 1
ATOM 1040 N N . TYR A 1 130 ? 22.801 -0.817 -15.724 1.00 92.25 130 TYR A N 1
ATOM 1041 C CA . TYR A 1 130 ? 24.208 -0.854 -16.126 1.00 92.25 130 TYR A CA 1
ATOM 1042 C C . TYR A 1 130 ? 24.384 -1.306 -17.581 1.00 92.25 130 TYR A C 1
ATOM 1044 O O . TYR A 1 130 ? 25.117 -0.681 -18.356 1.00 92.25 130 TYR A O 1
ATOM 1052 N N . THR A 1 131 ? 23.718 -2.396 -17.971 1.00 93.00 131 THR A N 1
ATOM 1053 C CA . THR A 1 131 ? 23.853 -2.965 -19.318 1.00 93.00 131 THR A CA 1
ATOM 1054 C C . THR A 1 131 ? 23.248 -2.059 -20.387 1.00 93.00 131 THR A C 1
ATOM 1056 O O . THR A 1 131 ? 23.897 -1.834 -21.413 1.00 93.00 131 THR A O 1
ATOM 1059 N N . HIS A 1 132 ? 22.072 -1.473 -20.141 1.00 92.81 132 HIS A N 1
ATOM 1060 C CA . HIS A 1 132 ? 21.457 -0.508 -21.056 1.00 92.81 132 HIS A CA 1
ATOM 1061 C C . HIS A 1 132 ? 22.318 0.742 -21.241 1.00 92.81 132 HIS A C 1
ATOM 1063 O O . HIS A 1 132 ? 22.646 1.084 -22.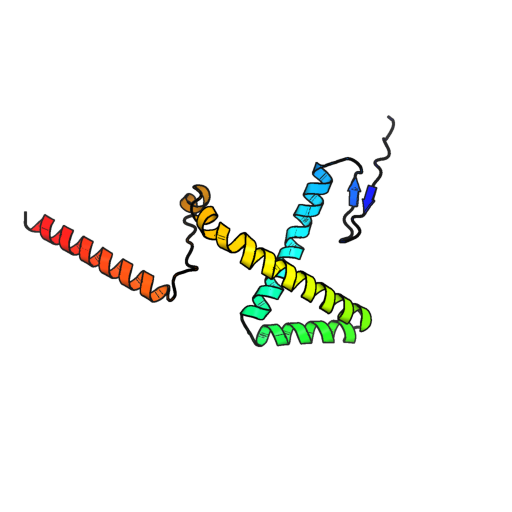380 1.00 92.81 132 HIS A O 1
ATOM 1069 N N . ALA A 1 133 ? 22.771 1.361 -20.147 1.00 92.88 133 ALA A N 1
ATOM 1070 C CA . ALA A 1 133 ? 23.617 2.552 -20.209 1.00 92.88 133 ALA A CA 1
ATOM 1071 C C . ALA A 1 133 ? 24.940 2.275 -20.945 1.00 92.88 133 ALA A C 1
ATOM 1073 O O . ALA A 1 133 ? 25.377 3.052 -21.799 1.00 92.88 133 ALA A O 1
ATOM 1074 N N . ARG A 1 134 ? 25.576 1.126 -20.675 1.00 92.62 134 ARG A N 1
ATOM 1075 C CA . ARG A 1 134 ? 26.827 0.726 -21.338 1.00 92.62 134 ARG A CA 1
ATOM 1076 C C . ARG A 1 134 ? 26.637 0.469 -22.834 1.00 92.62 134 ARG A C 1
ATOM 1078 O O . ARG A 1 134 ? 27.491 0.870 -23.630 1.00 92.62 134 ARG A O 1
ATOM 1085 N N . ASN A 1 135 ? 25.557 -0.205 -23.223 1.00 93.56 135 ASN A N 1
ATOM 1086 C CA . ASN A 1 135 ? 25.266 -0.516 -24.623 1.00 93.56 135 ASN A CA 1
ATOM 1087 C C . ASN A 1 135 ? 24.895 0.740 -25.419 1.00 93.56 135 ASN A C 1
ATOM 1089 O O . ASN A 1 135 ? 25.413 0.926 -26.523 1.00 93.56 135 ASN A O 1
ATOM 1093 N N . GLU A 1 136 ? 24.082 1.631 -24.848 1.00 93.50 136 GLU A N 1
ATOM 1094 C CA . GLU A 1 136 ? 23.728 2.907 -25.474 1.00 93.50 136 GLU A CA 1
ATOM 1095 C C . GLU A 1 136 ? 24.968 3.787 -25.674 1.00 93.50 136 GLU A C 1
ATOM 1097 O O . GLU A 1 136 ? 25.200 4.297 -26.774 1.00 93.50 136 GLU A O 1
ATOM 1102 N N . ASN A 1 137 ? 25.829 3.894 -24.656 1.00 91.56 137 ASN A N 1
ATOM 1103 C CA . ASN A 1 137 ? 27.050 4.687 -24.756 1.00 91.56 137 ASN A CA 1
ATOM 1104 C C . ASN A 1 137 ? 27.997 4.142 -25.841 1.00 91.56 137 ASN A C 1
ATOM 1106 O O . ASN A 1 137 ? 28.555 4.902 -26.631 1.00 91.56 137 ASN A O 1
ATOM 1110 N N . ARG A 1 138 ? 28.127 2.812 -25.962 1.00 91.94 138 ARG A N 1
ATOM 1111 C CA . ARG A 1 138 ? 28.884 2.175 -27.056 1.00 91.94 138 ARG A CA 1
ATOM 1112 C C . ARG A 1 138 ? 28.279 2.470 -28.429 1.00 91.94 138 ARG A C 1
ATOM 1114 O O . ARG A 1 138 ? 29.027 2.774 -29.356 1.00 91.94 138 ARG A O 1
ATOM 1121 N N . ALA A 1 139 ? 26.957 2.387 -28.572 1.00 92.50 139 ALA A N 1
ATOM 1122 C CA . ALA A 1 139 ? 26.271 2.674 -29.832 1.00 92.50 139 ALA A CA 1
ATOM 1123 C C . ALA A 1 139 ? 26.448 4.142 -30.257 1.00 92.50 139 ALA A C 1
ATOM 1125 O O . ALA A 1 139 ? 26.775 4.416 -31.413 1.00 92.50 139 ALA A O 1
ATOM 1126 N N . ARG A 1 140 ? 26.312 5.080 -29.311 1.00 91.88 140 ARG A N 1
ATOM 1127 C CA . ARG A 1 140 ? 26.575 6.512 -29.521 1.00 91.88 140 ARG A CA 1
ATOM 1128 C C . ARG A 1 140 ? 28.024 6.768 -29.920 1.00 91.88 140 ARG A C 1
ATOM 1130 O O . ARG A 1 140 ? 28.267 7.490 -30.881 1.00 91.88 140 ARG A O 1
ATOM 1137 N N . ASN A 1 141 ? 28.977 6.132 -29.243 1.00 88.50 141 ASN A N 1
ATOM 1138 C CA . ASN A 1 141 ? 30.396 6.298 -29.545 1.00 88.50 141 ASN A CA 1
ATOM 1139 C C . ASN A 1 141 ? 30.748 5.772 -30.951 1.00 88.50 141 ASN A C 1
ATOM 1141 O O . ASN A 1 141 ? 31.439 6.446 -31.708 1.00 88.50 141 ASN A O 1
ATOM 1145 N N . ARG A 1 142 ? 30.181 4.629 -31.370 1.00 88.50 142 ARG A N 1
ATOM 1146 C CA . ARG A 1 142 ? 30.321 4.128 -32.753 1.00 88.50 142 ARG A CA 1
ATOM 1147 C C . ARG A 1 142 ? 29.775 5.114 -33.792 1.00 88.50 142 ARG A C 1
ATOM 1149 O O . ARG A 1 142 ? 30.443 5.352 -34.794 1.00 88.50 142 ARG A O 1
ATOM 1156 N N . LYS A 1 143 ? 28.600 5.712 -33.544 1.00 87.19 143 LYS A N 1
ATOM 1157 C CA . LYS A 1 143 ? 28.028 6.750 -34.422 1.00 87.19 143 LYS A CA 1
ATOM 1158 C C . LYS A 1 143 ? 28.935 7.982 -34.506 1.00 87.19 143 LYS A C 1
ATOM 1160 O O . LYS A 1 143 ? 29.216 8.447 -35.602 1.00 87.19 143 LYS A O 1
ATOM 1165 N N . LEU A 1 144 ? 29.452 8.460 -33.373 1.00 84.69 144 LEU A N 1
ATOM 1166 C CA . LEU A 1 144 ? 30.366 9.608 -33.324 1.00 84.69 144 LEU A CA 1
ATOM 1167 C C . LEU A 1 144 ? 31.675 9.362 -34.085 1.00 84.69 144 LEU A C 1
ATOM 1169 O O . LEU A 1 144 ? 32.147 10.255 -34.782 1.00 84.69 144 LEU A O 1
ATOM 1173 N N . VAL A 1 145 ? 32.258 8.164 -33.974 1.00 81.25 145 VAL A N 1
ATOM 1174 C CA . VAL A 1 145 ? 33.473 7.794 -34.720 1.00 81.25 145 VAL A CA 1
ATOM 1175 C C . VAL A 1 145 ? 33.203 7.773 -36.225 1.00 81.25 145 VAL A C 1
ATOM 1177 O O . VAL A 1 145 ? 33.967 8.371 -36.974 1.00 81.25 145 VAL A O 1
ATOM 1180 N N . SER A 1 146 ? 32.090 7.170 -36.658 1.00 80.06 146 SER A N 1
ATOM 1181 C CA . SER A 1 146 ? 31.687 7.147 -38.073 1.00 80.06 146 SER A CA 1
ATOM 1182 C C . SER A 1 146 ? 31.436 8.543 -38.651 1.00 80.06 146 SER A C 1
ATOM 1184 O O . SER A 1 146 ? 31.687 8.758 -39.830 1.00 80.06 146 SER A O 1
ATOM 1186 N N . MET A 1 147 ? 30.935 9.485 -37.846 1.00 75.56 147 MET A N 1
ATOM 1187 C CA . MET A 1 147 ? 30.705 10.872 -38.271 1.00 75.56 147 MET A CA 1
ATOM 1188 C C . MET A 1 147 ? 31.996 11.693 -38.366 1.00 75.56 147 MET A C 1
ATOM 1190 O O . MET A 1 147 ? 32.027 12.671 -39.097 1.00 75.56 147 MET A O 1
ATOM 1194 N N . LYS A 1 148 ? 33.047 11.333 -37.617 1.00 69.25 148 LYS A N 1
ATOM 1195 C CA . LYS A 1 148 ? 34.360 12.001 -37.683 1.00 69.25 148 LYS A CA 1
ATOM 1196 C C . LYS A 1 148 ? 35.243 11.494 -38.823 1.00 69.25 148 LYS A C 1
ATOM 1198 O O . LYS A 1 148 ? 36.220 12.154 -39.155 1.00 69.25 148 LYS A O 1
ATOM 1203 N N . SER A 1 149 ? 34.957 10.307 -39.354 1.00 65.31 149 SER A N 1
ATOM 1204 C CA . SER A 1 149 ? 35.706 9.703 -40.462 1.00 65.31 149 SER A CA 1
ATOM 1205 C C . SER A 1 149 ? 35.183 10.089 -41.852 1.00 65.31 149 SER A C 1
ATOM 1207 O O . SER A 1 149 ? 35.699 9.568 -42.837 1.00 65.31 149 SER A O 1
ATOM 1209 N N . GLN A 1 150 ? 34.149 10.933 -41.926 1.00 53.94 150 GLN A N 1
ATOM 1210 C CA . GLN A 1 150 ? 33.551 11.468 -43.151 1.00 53.94 150 GLN A CA 1
ATOM 1211 C C . GLN A 1 150 ? 33.884 12.957 -43.266 1.00 53.94 150 GLN A C 1
ATOM 1213 O O . GLN A 1 150 ? 34.119 13.405 -44.408 1.00 53.94 150 GLN A O 1
#

Foldseek 3Di:
DDDPPFDWDADPVDRDIFTPPDPVRVVVVVVVCVVVLVVLLVVLVCVVVVDPVVVVVVVCVLCVCVVVVVDDPVRSVVVVVVSVVSSVVSVCCCPVPVVVCVVVVCPDPVNVVVVPDDCPPPPDPVVVVVVVVVVVVVVVVVVVVVVVVD

Sequence (150 aa):
MSGDDIRWKPFSLTFVEYPEGDAFGKLLAIVSLFPVGMLVGCFALMLFRRDLHTYICLIVSYVSRVYLLYHSWAQVIVGSVLGAVLGVGWFFIVHVHLTPLFPQIASWSICELLMIRDTSLIPNILWFEYTHARNENRARNRKLVSMKSQ

Secondary structure (DSSP, 8-state):
-------EEEETTTTEEEETT-HHHHHHHHHHTHHHHHHHHHHHHHHHH--HHHHHHHHHHHHHHHHTTSS-HHHHHHHHHHHHHHHHHHHHIIIIIIGGGHHHHHTSHHHHHTT----TT-S-HHHHHHHHHHHHHHHHHHHHHHHH--

Organism: Hyalella azteca (NCBI:txid294128)

Solvent-accessible surface area (backbone atoms only — not comparable to full-atom values): 8816 Å² total; per-residue (Å²): 134,85,77,78,81,77,54,70,48,69,39,90,91,56,95,47,75,36,58,69,90,44,71,64,50,55,50,51,56,56,58,68,43,48,66,59,54,48,54,33,47,48,54,39,50,52,68,71,66,69,50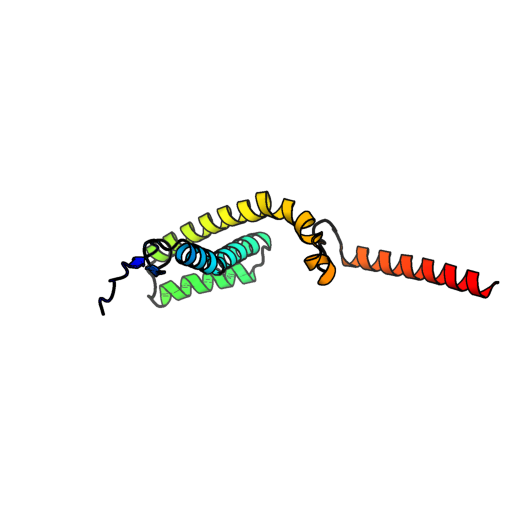,67,69,59,56,51,54,51,52,52,53,54,52,50,39,46,73,70,65,77,44,52,73,66,57,52,51,52,51,49,52,52,48,48,52,50,13,52,53,46,44,51,47,45,62,68,62,43,52,76,42,47,67,60,57,42,68,34,71,70,26,57,74,68,64,52,76,86,57,90,86,53,93,51,63,70,62,51,53,52,50,52,54,54,50,52,52,51,53,52,49,54,52,54,52,60,63,73,77,109

pLDDT: mean 77.02, std 11.2, range [44.62, 93.56]

Radius of gyration: 25.72 Å; Cα contacts (8 Å, |Δi|>4): 64; chains: 1; bounding box: 73×42×74 Å